Protein AF-A0AAP1QWV4-F1 (afdb_monomer_lite)

Radius of gyration: 19.86 Å; chains: 1; bounding box: 50×35×68 Å

Organism: Acinetobacter baumannii (NCBI:txid470)

Secondary structure (DSSP, 8-state):
----HHHHHHHHHHHHHHHHHHHHHHHHHHHHHHHHHHHHTTTSEEEEEEE----THHHHGGGGS----S--------EEEEEEEEETTEEEEEEEEEEEEEETTEEEEEEEETTEEEEESSHHHHHHHHHHHHTSHHHHHHHHHHHHGGG-

Foldseek 3Di:
DDDDPVVVVVVVVVLVVLLVVLVVLVVVLLVVVQVVLCVVLVNFKGKDKDWPDDPCVVVVVVPPDDPDPDDPPPDQDWTWIFIKMATRVDRVRIDTQWIWTADSSRDFIWIAAPNDIQTRRHSVSVSVVVVSSCPDPVNVVSSVVSSVVVVD

Structure (mmCIF, N/CA/C/O backbone):
data_AF-A0AAP1QWV4-F1
#
_entry.id   AF-A0AAP1QWV4-F1
#
loop_
_atom_site.group_PDB
_atom_site.id
_atom_site.type_symbol
_atom_site.label_atom_id
_atom_site.label_alt_id
_atom_site.label_comp_id
_atom_site.label_asym_id
_atom_site.label_entity_id
_atom_site.label_seq_id
_atom_site.pdbx_PDB_ins_code
_atom_site.Cartn_x
_atom_site.Cartn_y
_atom_site.Cartn_z
_atom_site.occupancy
_atom_site.B_iso_or_equiv
_atom_site.auth_seq_id
_atom_site.auth_comp_id
_atom_site.auth_asym_id
_atom_site.auth_atom_id
_atom_site.pdbx_PDB_model_num
ATOM 1 N N . MET A 1 1 ? 18.853 -6.532 -40.071 1.00 54.31 1 MET A N 1
ATOM 2 C CA . MET A 1 1 ? 18.368 -5.518 -39.118 1.00 54.31 1 MET A CA 1
ATOM 3 C C . MET A 1 1 ? 19.518 -5.307 -38.157 1.00 54.31 1 MET A C 1
ATOM 5 O O . MET A 1 1 ? 19.910 -6.270 -37.511 1.00 54.31 1 MET A O 1
ATOM 9 N N . GLU A 1 2 ? 20.172 -4.152 -38.226 1.00 76.00 2 GLU A N 1
ATOM 10 C CA . GLU A 1 2 ? 21.325 -3.836 -37.379 1.00 76.00 2 GLU A CA 1
ATOM 11 C C . GLU A 1 2 ? 20.803 -3.398 -36.008 1.00 76.00 2 GLU A C 1
ATOM 13 O O . GLU A 1 2 ? 19.794 -2.700 -35.928 1.00 76.00 2 GLU A O 1
ATOM 18 N N . PHE A 1 3 ? 21.407 -3.908 -34.938 1.00 75.31 3 PHE A N 1
ATOM 19 C CA . PHE A 1 3 ? 20.980 -3.615 -33.575 1.00 75.31 3 PHE A CA 1
ATOM 20 C C . PHE A 1 3 ? 21.541 -2.252 -33.162 1.00 75.31 3 PHE A C 1
ATOM 22 O O . PHE A 1 3 ? 22.760 -2.086 -33.128 1.00 75.31 3 PHE A O 1
ATOM 29 N N . ASP A 1 4 ? 20.670 -1.289 -32.854 1.00 89.44 4 ASP A N 1
ATOM 30 C CA . ASP A 1 4 ? 21.097 0.034 -32.396 1.00 89.44 4 ASP A CA 1
ATOM 31 C C . ASP A 1 4 ? 21.339 0.026 -30.880 1.00 89.44 4 ASP A C 1
ATOM 33 O O . ASP A 1 4 ? 20.420 0.023 -30.056 1.00 89.44 4 ASP A O 1
ATOM 37 N N . PHE A 1 5 ? 22.615 0.006 -30.503 1.00 91.31 5 PHE A N 1
ATOM 38 C CA . PHE A 1 5 ? 23.026 0.053 -29.104 1.00 91.31 5 PHE A CA 1
ATOM 39 C C . PHE A 1 5 ? 22.716 1.397 -28.434 1.00 91.31 5 PHE A C 1
ATOM 41 O O . PHE A 1 5 ? 22.502 1.421 -27.221 1.00 91.31 5 PHE A O 1
ATOM 48 N N . ASN A 1 6 ? 22.662 2.503 -29.183 1.00 91.38 6 ASN A N 1
ATOM 49 C CA . ASN A 1 6 ? 22.334 3.807 -28.610 1.00 91.38 6 ASN A CA 1
ATOM 50 C C . ASN A 1 6 ? 20.879 3.831 -28.144 1.00 91.38 6 ASN A C 1
ATOM 52 O O . ASN A 1 6 ? 20.609 4.263 -27.023 1.00 91.38 6 ASN A O 1
ATOM 56 N N . ASP A 1 7 ? 19.967 3.291 -28.953 1.00 91.00 7 ASP A N 1
ATOM 57 C CA . ASP A 1 7 ? 18.553 3.164 -28.591 1.00 91.00 7 ASP A CA 1
ATOM 58 C C . ASP A 1 7 ? 18.371 2.299 -27.338 1.00 91.00 7 ASP A C 1
ATOM 60 O O . ASP A 1 7 ? 17.632 2.667 -26.421 1.00 91.00 7 ASP A O 1
ATOM 64 N N . ALA A 1 8 ? 19.097 1.180 -27.243 1.00 92.06 8 ALA A N 1
ATOM 65 C CA . ALA A 1 8 ? 19.055 0.313 -26.066 1.00 92.06 8 ALA A CA 1
ATOM 66 C C . ALA A 1 8 ? 19.544 1.029 -24.790 1.00 92.06 8 ALA A C 1
ATOM 68 O O . ALA A 1 8 ? 18.929 0.897 -23.728 1.00 92.06 8 ALA A O 1
ATOM 69 N N . ILE A 1 9 ? 20.618 1.822 -24.885 1.00 92.25 9 ILE A N 1
ATOM 70 C CA . ILE A 1 9 ? 21.145 2.608 -23.758 1.00 92.25 9 ILE A CA 1
ATOM 71 C C . ILE A 1 9 ? 20.135 3.683 -23.327 1.00 92.25 9 ILE A C 1
ATOM 73 O O . ILE A 1 9 ? 19.857 3.823 -22.134 1.00 92.25 9 ILE A O 1
ATOM 77 N N . GLN A 1 10 ? 19.538 4.408 -24.277 1.00 93.88 10 GLN A N 1
ATOM 78 C CA . GLN A 1 10 ? 18.528 5.432 -23.981 1.00 93.88 10 GLN A CA 1
ATOM 79 C C . GLN A 1 10 ? 17.257 4.841 -23.363 1.00 93.88 10 GLN A C 1
ATOM 81 O O . GLN A 1 10 ? 16.681 5.432 -22.443 1.00 93.88 10 GLN A O 1
ATOM 86 N N . ALA A 1 11 ? 16.845 3.653 -23.810 1.00 89.75 11 ALA A N 1
ATOM 87 C CA . ALA A 1 11 ? 15.739 2.921 -23.207 1.00 89.75 11 ALA A CA 1
ATOM 88 C C . ALA A 1 11 ? 16.034 2.565 -21.740 1.00 89.75 11 ALA A C 1
ATOM 90 O O . ALA A 1 11 ? 15.169 2.745 -20.883 1.00 89.75 11 ALA A O 1
ATOM 91 N N . GLY A 1 12 ? 17.264 2.138 -21.431 1.00 89.12 12 GLY A N 1
ATOM 92 C CA . GLY A 1 12 ? 17.706 1.863 -20.060 1.00 89.12 12 GLY A CA 1
ATOM 93 C C . GLY A 1 12 ? 17.660 3.096 -19.151 1.00 89.12 12 GLY A C 1
ATOM 94 O O . GLY A 1 12 ? 17.103 3.035 -18.054 1.00 89.12 12 GLY A O 1
ATOM 95 N N . ILE A 1 13 ? 18.171 4.238 -19.624 1.00 92.56 13 ILE A N 1
ATOM 96 C CA . ILE A 1 13 ? 18.126 5.513 -18.881 1.00 92.56 13 ILE A CA 1
ATOM 97 C C . ILE A 1 13 ? 16.674 5.948 -18.645 1.00 92.56 13 ILE A C 1
ATOM 99 O O . ILE A 1 13 ? 16.295 6.306 -17.530 1.00 92.56 13 ILE A O 1
ATOM 103 N N . SER A 1 14 ? 15.837 5.863 -19.679 1.00 92.81 14 SER A N 1
ATOM 104 C CA . SER A 1 14 ? 14.416 6.211 -19.582 1.00 92.81 14 SER A CA 1
ATOM 105 C C . SER A 1 14 ? 13.670 5.305 -18.600 1.00 92.81 14 SER A C 1
ATOM 107 O O . SER A 1 14 ? 12.821 5.782 -17.849 1.00 92.81 14 SER A O 1
ATOM 109 N N . ALA A 1 15 ? 13.996 4.010 -18.559 1.00 89.19 15 ALA A N 1
ATOM 110 C CA . ALA A 1 15 ? 13.421 3.075 -17.597 1.00 89.19 15 ALA A CA 1
ATOM 111 C C . ALA A 1 15 ? 13.779 3.445 -16.147 1.00 89.19 15 ALA A C 1
ATOM 113 O O . ALA A 1 15 ? 12.903 3.400 -15.283 1.00 89.19 15 ALA A O 1
ATOM 114 N N . ALA A 1 16 ? 15.017 3.880 -15.889 1.00 89.50 16 ALA A N 1
ATOM 115 C CA . ALA A 1 16 ? 15.436 4.346 -14.566 1.00 89.50 16 ALA A CA 1
ATOM 116 C C . ALA A 1 16 ? 14.668 5.606 -14.124 1.00 89.50 16 ALA A C 1
ATOM 118 O O . ALA A 1 16 ? 14.114 5.635 -13.026 1.00 89.50 16 ALA A O 1
ATOM 119 N N . ILE A 1 17 ? 14.539 6.602 -15.008 1.00 92.69 17 ILE A N 1
ATOM 120 C CA . ILE A 1 17 ? 13.759 7.824 -14.740 1.00 92.69 17 ILE A CA 1
ATOM 121 C C . ILE A 1 17 ? 12.285 7.483 -14.476 1.00 92.69 17 ILE A C 1
ATOM 123 O O . ILE A 1 17 ? 11.671 7.985 -13.532 1.00 92.69 17 ILE A O 1
ATOM 127 N N . ASN A 1 18 ? 11.705 6.597 -15.291 1.00 93.44 18 ASN A N 1
ATOM 128 C CA . ASN A 1 18 ? 10.323 6.158 -15.119 1.00 93.44 18 ASN A CA 1
ATOM 129 C C . ASN A 1 18 ? 10.119 5.417 -13.795 1.00 93.44 18 ASN A C 1
ATOM 131 O O . ASN A 1 18 ? 9.104 5.636 -13.137 1.00 93.44 18 ASN A O 1
ATOM 135 N N . ARG A 1 19 ? 11.079 4.585 -13.372 1.00 92.75 19 ARG A N 1
ATOM 136 C CA . ARG A 1 19 ? 11.050 3.936 -12.056 1.00 92.75 19 ARG A CA 1
ATOM 137 C C . ARG A 1 19 ? 10.977 4.979 -10.944 1.00 92.75 19 ARG A C 1
ATOM 139 O O . ARG A 1 19 ? 10.077 4.892 -10.115 1.00 92.75 19 ARG A O 1
ATOM 146 N N . GLU A 1 20 ? 11.885 5.953 -10.921 1.00 93.50 20 GLU A N 1
ATOM 147 C CA . GLU A 1 20 ? 11.907 6.995 -9.881 1.00 93.50 20 GLU A CA 1
ATOM 148 C C . GLU A 1 20 ? 10.578 7.750 -9.810 1.00 93.50 20 GLU A C 1
ATOM 150 O O . GLU A 1 20 ? 10.002 7.911 -8.730 1.00 93.50 20 GLU A O 1
ATOM 155 N N . LYS A 1 21 ? 10.042 8.132 -10.974 1.00 96.44 21 LYS A N 1
ATOM 156 C CA . LYS A 1 21 ? 8.732 8.774 -11.078 1.00 96.44 21 LYS A CA 1
ATOM 157 C C . LYS A 1 21 ? 7.615 7.891 -10.514 1.00 96.44 21 LYS A C 1
ATOM 159 O O . LYS A 1 21 ? 6.823 8.362 -9.702 1.00 96.44 21 LYS A O 1
ATOM 164 N N . ASN A 1 22 ? 7.557 6.622 -10.913 1.00 96.69 22 ASN A N 1
ATOM 165 C CA . ASN A 1 22 ? 6.506 5.700 -10.483 1.00 96.69 22 ASN A CA 1
ATOM 166 C C . ASN A 1 22 ? 6.546 5.461 -8.967 1.00 96.69 22 ASN A C 1
ATOM 168 O O . ASN A 1 22 ? 5.500 5.463 -8.321 1.00 96.69 22 ASN A O 1
ATOM 172 N N . ILE A 1 23 ? 7.738 5.297 -8.383 1.00 95.50 23 ILE A N 1
ATOM 173 C CA . ILE A 1 23 ? 7.895 5.139 -6.930 1.00 95.50 23 ILE A CA 1
ATOM 174 C C . ILE A 1 23 ? 7.433 6.401 -6.193 1.00 95.50 23 ILE A C 1
ATOM 176 O O . ILE A 1 23 ? 6.645 6.299 -5.253 1.00 95.50 23 ILE A O 1
ATOM 180 N N . ALA A 1 24 ? 7.828 7.589 -6.661 1.00 96.94 24 ALA A N 1
ATOM 181 C CA . ALA A 1 24 ? 7.392 8.850 -6.063 1.00 96.94 24 ALA A CA 1
ATOM 182 C C . ALA A 1 24 ? 5.863 9.041 -6.131 1.00 96.94 24 ALA A C 1
ATOM 184 O O . ALA A 1 24 ? 5.252 9.550 -5.188 1.00 96.94 24 ALA A O 1
ATOM 185 N N . GLU A 1 25 ? 5.220 8.616 -7.223 1.00 97.81 25 GLU A N 1
ATOM 186 C CA . GLU A 1 25 ? 3.758 8.625 -7.348 1.00 97.81 25 GLU A CA 1
ATOM 187 C C . GLU A 1 25 ? 3.085 7.682 -6.339 1.00 97.81 25 GLU A C 1
ATOM 189 O O . GLU A 1 25 ? 2.110 8.076 -5.690 1.00 97.81 25 GLU A O 1
ATOM 194 N N . ILE A 1 26 ? 3.623 6.470 -6.163 1.00 98.06 26 ILE A N 1
ATOM 195 C CA . ILE A 1 26 ? 3.144 5.500 -5.168 1.00 98.06 26 ILE A CA 1
ATOM 196 C C . ILE A 1 26 ? 3.268 6.086 -3.754 1.00 98.06 26 ILE A C 1
ATOM 198 O O . ILE A 1 26 ? 2.295 6.070 -2.997 1.00 98.06 26 ILE A O 1
ATOM 202 N N . ASP A 1 27 ? 4.419 6.664 -3.407 1.00 97.62 27 ASP A N 1
ATOM 203 C CA . ASP A 1 27 ? 4.660 7.275 -2.094 1.00 97.62 27 ASP A CA 1
ATOM 204 C C . ASP A 1 27 ? 3.701 8.433 -1.813 1.00 97.62 27 ASP A C 1
ATOM 206 O O . ASP A 1 27 ? 3.115 8.526 -0.730 1.00 97.62 27 ASP A O 1
ATOM 210 N N . LYS A 1 28 ? 3.471 9.288 -2.813 1.00 98.31 28 LYS A N 1
ATOM 211 C CA . LYS A 1 28 ? 2.517 10.395 -2.710 1.00 98.31 28 LYS A CA 1
ATOM 212 C C . LYS A 1 28 ? 1.091 9.895 -2.481 1.00 98.31 28 LYS A C 1
ATOM 214 O O . LYS A 1 28 ? 0.346 10.507 -1.709 1.00 98.31 28 LYS A O 1
ATOM 219 N N . LEU A 1 29 ? 0.695 8.796 -3.120 1.00 98.50 29 LEU A N 1
ATOM 220 C CA . LEU A 1 29 ? -0.616 8.190 -2.897 1.00 98.50 29 LEU A CA 1
ATOM 221 C C . LEU A 1 29 ? -0.730 7.601 -1.488 1.00 98.50 29 LEU A C 1
ATOM 223 O O . LEU A 1 29 ? -1.745 7.827 -0.829 1.00 98.50 29 LEU A O 1
ATOM 227 N N . LEU A 1 30 ? 0.299 6.911 -0.992 1.00 98.19 30 LEU A N 1
ATOM 228 C CA . LEU A 1 30 ? 0.314 6.389 0.379 1.00 98.19 30 LEU A CA 1
ATOM 229 C C . LEU A 1 30 ? 0.239 7.517 1.417 1.00 98.19 30 LEU A C 1
ATOM 231 O O . LEU A 1 30 ? -0.540 7.416 2.363 1.00 98.19 30 LEU A O 1
ATOM 235 N N . LEU A 1 31 ? 0.955 8.625 1.207 1.00 98.38 31 LEU A N 1
ATOM 236 C CA . LEU A 1 31 ? 0.856 9.819 2.051 1.00 98.38 31 LEU A CA 1
ATOM 237 C C . LEU A 1 31 ? -0.546 10.446 2.001 1.00 98.38 31 LEU A C 1
ATOM 239 O O . LEU A 1 31 ? -1.116 10.801 3.029 1.00 98.38 31 LEU A O 1
ATOM 243 N N . SER A 1 32 ? -1.134 10.554 0.809 1.00 98.31 32 SER A N 1
ATOM 244 C CA . SER A 1 32 ? -2.502 11.073 0.654 1.00 98.31 32 SER A CA 1
ATOM 245 C C . SER A 1 32 ? -3.521 10.177 1.366 1.00 98.31 32 SER A C 1
ATOM 247 O O . SER A 1 32 ? -4.465 10.668 1.982 1.00 98.31 32 SER A O 1
ATOM 249 N N . THR A 1 33 ? -3.292 8.862 1.329 1.00 98.31 33 THR A N 1
ATOM 250 C CA . THR A 1 33 ? -4.094 7.854 2.030 1.00 98.31 33 THR A CA 1
ATOM 251 C C . THR A 1 33 ? -3.960 8.000 3.545 1.00 98.31 33 THR A C 1
ATOM 253 O O . THR A 1 33 ? -4.972 8.009 4.242 1.00 98.31 33 THR A O 1
ATOM 256 N N . HIS A 1 34 ? -2.736 8.180 4.053 1.00 98.12 34 HIS A N 1
ATOM 257 C CA . HIS A 1 34 ? -2.485 8.499 5.458 1.00 98.12 34 HIS A CA 1
ATOM 258 C C . HIS A 1 34 ? -3.285 9.728 5.894 1.00 98.12 34 HIS A C 1
ATOM 260 O O . HIS A 1 34 ? -4.066 9.632 6.835 1.00 98.12 34 HIS A O 1
ATOM 266 N N . ASN A 1 35 ? -3.161 10.846 5.172 1.00 98.25 35 ASN A N 1
ATOM 267 C CA . ASN A 1 35 ? -3.853 12.090 5.516 1.00 98.25 35 ASN A CA 1
ATOM 268 C C . ASN A 1 35 ? -5.378 11.912 5.538 1.00 98.25 35 ASN A C 1
ATOM 270 O O . ASN A 1 35 ? -6.054 12.456 6.408 1.00 98.25 35 ASN A O 1
ATOM 274 N N . ALA A 1 36 ? -5.934 11.143 4.597 1.00 98.06 36 ALA A N 1
ATOM 275 C CA . ALA A 1 36 ? -7.364 10.859 4.564 1.00 98.06 36 ALA A CA 1
ATOM 276 C C . ALA A 1 36 ? -7.823 10.081 5.808 1.00 98.06 36 ALA A C 1
ATOM 278 O O . ALA A 1 36 ? -8.811 10.465 6.433 1.00 98.06 36 ALA A O 1
ATOM 279 N N . ILE A 1 37 ? -7.089 9.032 6.197 1.00 97.94 37 ILE A N 1
ATOM 280 C CA . ILE A 1 37 ? -7.392 8.228 7.392 1.00 97.94 37 ILE A CA 1
ATOM 281 C C . ILE A 1 37 ? -7.252 9.085 8.650 1.00 97.94 37 ILE A C 1
ATOM 283 O O . ILE A 1 37 ? -8.189 9.154 9.445 1.00 97.94 37 ILE A O 1
ATOM 287 N N . PHE A 1 38 ? -6.132 9.791 8.784 1.00 97.88 38 PHE A N 1
ATOM 288 C CA . PHE A 1 38 ? -5.830 10.657 9.917 1.00 97.88 38 PHE A CA 1
ATOM 289 C C . PHE A 1 38 ? -6.935 11.689 10.149 1.00 97.88 38 PHE A C 1
ATOM 291 O O . PHE A 1 38 ? -7.539 11.725 11.219 1.00 97.88 38 PHE A O 1
ATOM 298 N N . ASN A 1 39 ? -7.312 12.430 9.106 1.00 97.62 39 ASN A N 1
ATOM 299 C CA . ASN A 1 39 ? -8.373 13.430 9.199 1.00 97.62 39 ASN A CA 1
ATOM 300 C C . ASN A 1 39 ? -9.746 12.800 9.487 1.00 97.62 39 ASN A C 1
ATOM 302 O O . ASN A 1 39 ? -10.516 13.334 10.281 1.00 97.62 39 ASN A O 1
ATOM 306 N N . SER A 1 40 ? -10.063 11.656 8.869 1.00 96.50 40 SER A N 1
ATOM 307 C CA . SER A 1 40 ? -11.350 10.969 9.075 1.00 96.50 40 SER A CA 1
ATOM 308 C C . SER A 1 40 ? -11.507 10.344 10.464 1.00 96.50 40 SER A C 1
ATOM 310 O O . SER A 1 40 ? -12.625 10.065 10.887 1.00 96.50 40 SER A O 1
ATOM 312 N N . THR A 1 41 ? -10.396 10.132 11.172 1.00 96.12 41 THR A N 1
ATOM 313 C CA . THR A 1 41 ? -10.355 9.531 12.511 1.00 96.12 41 THR A CA 1
ATOM 314 C C . THR A 1 41 ? -10.063 10.564 13.595 1.00 96.12 41 THR A C 1
ATOM 316 O O . THR A 1 41 ? -9.643 10.200 14.690 1.00 96.12 41 THR A O 1
ATOM 319 N N . GLU A 1 42 ? -10.280 11.854 13.308 1.00 95.75 42 GLU A N 1
ATOM 320 C CA . GLU A 1 42 ? -10.012 12.958 14.240 1.00 95.75 42 GLU A CA 1
ATOM 321 C C . GLU A 1 42 ? -8.570 12.934 14.773 1.00 95.75 42 GLU A C 1
ATOM 323 O O . GLU A 1 42 ? -8.333 13.150 15.961 1.00 95.75 42 GLU A O 1
ATOM 328 N N . ASN A 1 43 ? -7.605 12.649 13.895 1.00 96.31 43 ASN A N 1
ATOM 329 C CA . ASN A 1 43 ? -6.171 12.615 14.190 1.00 96.31 43 ASN A CA 1
ATOM 330 C C . ASN A 1 43 ? -5.743 11.481 15.142 1.00 96.31 43 ASN A C 1
ATOM 332 O O . ASN A 1 43 ? -4.687 11.559 15.767 1.00 96.31 43 ASN A O 1
ATOM 336 N N . LYS A 1 44 ? -6.560 10.430 15.287 1.00 95.62 44 LYS A N 1
ATOM 337 C CA . LYS A 1 44 ? -6.293 9.318 16.220 1.00 95.62 44 LYS A CA 1
ATOM 338 C C . LYS A 1 44 ? -5.542 8.157 15.579 1.00 95.62 44 LYS A C 1
ATOM 340 O O . LYS A 1 44 ? -4.802 7.463 16.276 1.00 95.62 44 LYS A O 1
ATOM 345 N N . VAL A 1 45 ? -5.752 7.917 14.284 1.00 97.62 45 VAL A N 1
ATOM 346 C CA . VAL A 1 45 ? -5.198 6.760 13.573 1.00 97.62 45 VAL A CA 1
ATOM 347 C C . VAL A 1 45 ? -4.448 7.213 12.329 1.00 97.62 45 VAL A C 1
ATOM 349 O O . VAL A 1 45 ? -5.001 7.895 11.470 1.00 97.62 45 VAL A O 1
ATOM 352 N N . GLY A 1 46 ? -3.195 6.784 12.210 1.00 97.25 46 GLY A N 1
ATOM 353 C CA . GLY A 1 46 ? -2.363 7.002 11.033 1.00 97.25 46 GLY A CA 1
ATOM 354 C C . GLY A 1 46 ? -2.210 5.738 10.188 1.00 97.25 46 GLY A C 1
ATOM 355 O O . GLY A 1 46 ? -2.442 4.617 10.646 1.00 97.25 46 GLY A O 1
ATOM 356 N N . LEU A 1 47 ? -1.780 5.916 8.938 1.00 98.12 47 LEU A N 1
ATOM 357 C CA . LEU A 1 47 ? -1.285 4.840 8.071 1.00 98.12 47 LEU A CA 1
ATOM 358 C C . LEU A 1 47 ? 0.225 4.975 7.899 1.00 98.12 47 LEU A C 1
ATOM 360 O O . LEU A 1 47 ? 0.729 6.071 7.660 1.00 98.12 47 LEU A O 1
ATOM 364 N N . HIS A 1 48 ? 0.947 3.867 7.945 1.00 96.88 48 HIS A N 1
ATOM 365 C CA . HIS A 1 48 ? 2.348 3.843 7.556 1.00 96.88 48 HIS A CA 1
ATOM 366 C C . HIS A 1 48 ? 2.691 2.532 6.851 1.00 96.88 48 HIS A C 1
ATOM 368 O O . HIS A 1 48 ? 1.842 1.654 6.663 1.00 96.88 48 HIS A O 1
ATOM 374 N N . TRP A 1 49 ? 3.941 2.408 6.426 1.00 96.50 49 TRP A N 1
ATOM 375 C CA . TRP A 1 49 ? 4.438 1.189 5.816 1.00 96.50 49 TRP A CA 1
ATOM 376 C C . TRP A 1 49 ? 5.831 0.845 6.327 1.00 96.50 49 TRP A C 1
ATOM 378 O O . TRP A 1 49 ? 6.564 1.696 6.820 1.00 96.50 49 TRP A O 1
ATOM 388 N N . ARG A 1 50 ? 6.188 -0.434 6.238 1.00 94.38 50 ARG A N 1
ATOM 389 C CA . ARG A 1 50 ? 7.541 -0.921 6.525 1.00 94.38 50 ARG A CA 1
ATOM 390 C C . ARG A 1 50 ? 7.948 -1.964 5.502 1.00 94.38 50 ARG A C 1
ATOM 392 O O . ARG A 1 50 ? 7.090 -2.686 4.996 1.00 94.38 50 ARG A O 1
ATOM 399 N N . LEU A 1 51 ? 9.243 -2.070 5.220 1.00 91.88 51 LEU A N 1
ATOM 400 C CA . LEU A 1 51 ? 9.751 -3.157 4.390 1.00 91.88 51 LEU A CA 1
ATOM 401 C C . LEU A 1 51 ? 9.462 -4.494 5.070 1.00 91.88 51 LEU A C 1
ATOM 403 O O . LEU A 1 51 ? 9.665 -4.662 6.277 1.00 91.88 51 LEU A O 1
ATOM 407 N N . LYS A 1 52 ? 8.989 -5.457 4.287 1.00 85.75 52 LYS A N 1
ATOM 408 C CA . LYS A 1 52 ? 8.901 -6.841 4.724 1.00 85.75 52 LYS A CA 1
ATOM 409 C C . LYS A 1 52 ? 10.325 -7.372 4.832 1.00 85.75 52 LYS A C 1
ATOM 411 O O . LYS A 1 52 ? 10.975 -7.670 3.836 1.00 85.75 52 LYS A O 1
ATOM 416 N N . THR A 1 53 ? 10.830 -7.464 6.053 1.00 70.38 53 THR A N 1
ATOM 417 C CA . THR A 1 53 ? 12.143 -8.050 6.306 1.00 70.38 53 THR A CA 1
ATOM 418 C C . THR A 1 53 ? 12.109 -9.527 5.926 1.00 70.38 53 THR A C 1
ATOM 420 O O . THR A 1 53 ? 11.396 -10.315 6.552 1.00 70.38 53 THR A O 1
ATOM 423 N N . PHE A 1 54 ? 12.884 -9.920 4.916 1.00 55.81 54 PHE A N 1
ATOM 424 C CA . PHE A 1 54 ? 13.257 -11.318 4.734 1.00 55.81 54 PHE A CA 1
ATOM 425 C C . PHE A 1 54 ? 14.096 -11.740 5.947 1.00 55.81 54 PHE A C 1
ATOM 427 O O . PHE A 1 54 ? 15.022 -11.030 6.334 1.00 55.81 54 PHE A O 1
ATOM 434 N N . ASN A 1 55 ? 13.749 -12.862 6.584 1.00 45.44 55 ASN A N 1
ATOM 435 C CA . ASN A 1 55 ? 14.500 -13.412 7.715 1.00 45.44 55 ASN A CA 1
ATOM 436 C C . ASN A 1 55 ? 15.994 -13.508 7.357 1.00 45.44 55 ASN A C 1
ATOM 438 O O . AS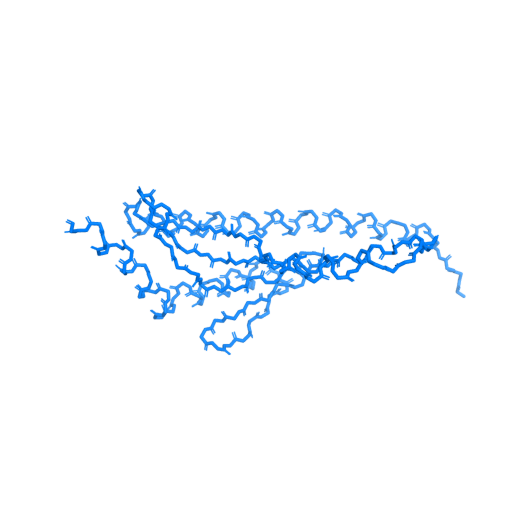N A 1 55 ? 16.409 -14.370 6.582 1.00 45.44 55 ASN A O 1
ATOM 442 N N . THR A 1 56 ? 16.810 -12.653 7.971 1.00 49.78 56 THR A N 1
ATOM 443 C CA . THR A 1 56 ? 18.274 -12.583 7.827 1.00 49.78 56 THR A CA 1
ATOM 444 C C . THR A 1 56 ? 18.984 -13.891 8.204 1.00 49.78 56 THR A C 1
ATOM 446 O O . THR A 1 56 ? 20.129 -14.107 7.815 1.00 49.78 56 THR A O 1
ATOM 449 N N . LEU A 1 57 ? 18.291 -14.816 8.876 1.00 50.78 57 LEU A N 1
ATOM 450 C CA . LEU A 1 57 ? 18.746 -16.186 9.139 1.00 50.78 57 LEU A CA 1
ATOM 451 C C . LEU A 1 57 ? 19.053 -16.986 7.860 1.00 50.78 57 LEU A C 1
ATOM 453 O O . LEU A 1 57 ? 20.000 -17.767 7.855 1.00 50.78 57 LEU A O 1
ATOM 457 N N . GLY A 1 58 ? 18.321 -16.763 6.762 1.00 48.25 58 GLY A N 1
ATOM 458 C CA . GLY A 1 58 ? 18.625 -17.403 5.473 1.00 48.25 58 GLY A CA 1
ATOM 459 C C . GLY A 1 58 ? 19.875 -16.831 4.794 1.00 48.25 58 GLY A C 1
ATOM 460 O O . GLY A 1 58 ? 20.569 -17.533 4.067 1.00 48.25 58 GLY A O 1
ATOM 461 N N . MET A 1 59 ? 20.208 -15.570 5.077 1.00 47.50 59 MET A N 1
ATOM 462 C CA . MET A 1 59 ? 21.381 -14.890 4.523 1.00 47.50 59 MET A CA 1
ATOM 463 C C . MET A 1 59 ? 22.678 -15.318 5.231 1.00 47.50 59 MET A C 1
ATOM 465 O O . MET A 1 59 ? 23.720 -15.420 4.587 1.00 47.50 59 MET A O 1
ATOM 469 N N . LEU A 1 60 ? 22.608 -15.657 6.525 1.00 51.84 60 LEU A N 1
ATOM 470 C CA . LEU A 1 60 ? 23.736 -16.229 7.274 1.00 51.84 60 LEU A CA 1
ATOM 471 C C . LEU A 1 60 ? 24.083 -17.662 6.835 1.00 51.84 60 LEU A C 1
ATOM 473 O O . LEU A 1 60 ? 25.243 -18.057 6.920 1.00 51.84 60 LEU A O 1
ATOM 477 N N . ALA A 1 61 ? 23.117 -18.421 6.307 1.00 52.72 61 ALA A N 1
ATOM 478 C CA . ALA A 1 61 ? 23.364 -19.757 5.757 1.00 52.72 61 ALA A CA 1
ATOM 479 C C . ALA A 1 61 ? 24.222 -19.738 4.473 1.00 52.72 61 ALA A C 1
ATOM 481 O O . ALA A 1 61 ? 24.848 -20.743 4.152 1.00 52.72 61 ALA A O 1
ATOM 482 N N . ASN A 1 62 ? 24.308 -18.592 3.783 1.00 47.44 62 ASN A N 1
ATOM 483 C CA . ASN A 1 62 ? 25.114 -18.406 2.570 1.00 47.44 62 ASN A CA 1
ATOM 484 C C . ASN A 1 62 ? 26.535 -17.869 2.841 1.00 47.44 62 ASN A C 1
ATOM 486 O O . ASN A 1 62 ? 27.291 -17.649 1.897 1.00 47.44 62 ASN A O 1
ATOM 490 N N . LEU A 1 63 ? 26.926 -17.649 4.103 1.00 49.94 63 LEU A N 1
ATOM 491 C CA . LEU A 1 63 ? 28.284 -17.204 4.461 1.00 49.94 63 LEU A CA 1
ATOM 492 C C . LEU A 1 63 ? 29.309 -18.350 4.533 1.00 49.94 63 LEU A C 1
ATOM 494 O O . LEU A 1 63 ? 30.489 -18.095 4.760 1.00 49.94 63 LEU A O 1
ATOM 498 N N . SER A 1 64 ? 28.891 -19.604 4.341 1.00 49.34 64 SER A N 1
ATOM 499 C CA . SER A 1 64 ? 29.761 -20.785 4.432 1.00 49.34 64 SER A CA 1
ATOM 500 C C . SER A 1 64 ? 30.237 -21.337 3.083 1.00 49.34 64 SER A C 1
ATOM 502 O O . SER A 1 64 ? 30.945 -22.343 3.064 1.00 49.34 64 SER A O 1
ATOM 504 N N . SER A 1 65 ? 29.913 -20.702 1.952 1.00 50.78 65 SER A N 1
ATOM 505 C CA . SER A 1 65 ? 30.250 -21.249 0.633 1.00 50.78 65 SER A CA 1
ATOM 506 C C . SER A 1 65 ? 30.950 -20.246 -0.288 1.00 50.78 65 SER A C 1
ATOM 508 O O . SER A 1 65 ? 30.284 -19.449 -0.937 1.00 50.78 65 SER A O 1
ATOM 510 N N . ILE A 1 66 ? 32.279 -20.414 -0.380 1.00 51.88 66 ILE A N 1
ATOM 511 C CA . ILE A 1 66 ? 33.142 -20.269 -1.575 1.00 51.88 66 ILE A CA 1
ATOM 512 C C . ILE A 1 66 ? 33.265 -18.840 -2.163 1.00 51.88 66 ILE A C 1
ATOM 514 O O . ILE A 1 66 ? 32.261 -18.177 -2.405 1.00 51.88 66 ILE A O 1
ATOM 518 N N . PRO A 1 67 ? 34.485 -18.345 -2.465 1.00 46.41 67 PRO A N 1
ATOM 519 C CA . PRO A 1 67 ? 34.653 -17.060 -3.136 1.00 46.41 67 PRO A CA 1
ATOM 520 C C . PRO A 1 67 ? 34.161 -17.175 -4.585 1.00 46.41 67 PRO A C 1
ATOM 522 O O . PRO A 1 67 ? 34.876 -17.647 -5.465 1.00 46.41 67 PRO A O 1
ATOM 525 N N . LEU A 1 68 ? 32.921 -16.759 -4.833 1.00 49.56 68 LEU A N 1
ATOM 526 C CA . LEU A 1 68 ? 32.413 -16.532 -6.180 1.00 49.56 68 LEU A CA 1
ATOM 527 C C . LEU A 1 68 ? 33.056 -15.242 -6.698 1.00 49.56 68 LEU A C 1
ATOM 529 O O . LEU A 1 6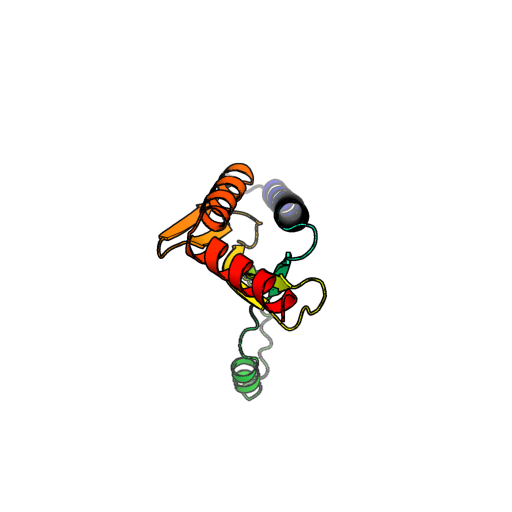8 ? 32.678 -14.142 -6.307 1.00 49.56 68 LEU A O 1
ATOM 533 N N . THR A 1 69 ? 34.048 -15.387 -7.573 1.00 54.72 69 THR A N 1
ATOM 534 C CA . THR A 1 69 ? 34.578 -14.306 -8.422 1.00 54.72 69 THR A CA 1
ATOM 535 C C . THR A 1 69 ? 33.583 -13.859 -9.496 1.00 54.72 69 THR A C 1
ATOM 537 O O . THR A 1 69 ? 33.886 -12.961 -10.278 1.00 54.72 69 THR A O 1
ATOM 540 N N . ASP A 1 70 ? 32.397 -14.463 -9.543 1.00 50.81 70 ASP A N 1
ATOM 541 C CA . ASP A 1 70 ? 31.306 -14.019 -10.392 1.00 50.81 70 ASP A CA 1
ATOM 542 C C . ASP A 1 70 ? 30.681 -12.766 -9.782 1.00 50.81 70 ASP A C 1
ATOM 544 O O . ASP A 1 70 ? 30.107 -12.794 -8.690 1.00 50.81 70 ASP A O 1
ATOM 548 N N . VAL A 1 71 ? 30.804 -11.648 -10.499 1.00 52.50 71 VAL A N 1
ATOM 549 C CA . VAL A 1 71 ? 30.055 -10.423 -10.219 1.00 52.50 71 VAL A CA 1
ATOM 550 C C . VAL A 1 71 ? 28.585 -10.821 -10.114 1.00 52.50 71 VAL A C 1
ATOM 552 O O . VAL A 1 71 ? 27.983 -11.230 -11.108 1.00 52.50 71 VAL A O 1
ATOM 555 N N . LYS A 1 72 ? 28.009 -10.755 -8.906 1.00 50.41 72 LYS A N 1
ATOM 556 C CA . LYS A 1 72 ? 26.570 -10.950 -8.721 1.00 50.41 72 LYS A CA 1
ATOM 557 C C . LYS A 1 72 ? 25.867 -9.970 -9.652 1.00 50.41 72 LYS A C 1
ATOM 559 O O . LYS A 1 72 ? 25.947 -8.764 -9.446 1.00 50.41 72 LYS A O 1
ATOM 564 N N . ILE A 1 73 ? 25.191 -10.490 -10.672 1.00 57.62 73 ILE A N 1
ATOM 565 C CA . ILE A 1 73 ? 24.216 -9.710 -11.425 1.00 57.62 73 ILE A CA 1
ATOM 566 C C . ILE A 1 73 ? 23.145 -9.340 -10.400 1.00 57.62 73 ILE A C 1
ATOM 568 O O . ILE A 1 73 ? 22.410 -10.218 -9.944 1.00 57.62 73 ILE A O 1
ATOM 572 N N . GLU A 1 74 ? 23.113 -8.080 -9.966 1.00 56.88 74 GLU A N 1
ATOM 573 C CA . GLU A 1 74 ? 22.080 -7.599 -9.054 1.00 56.88 74 GLU A CA 1
ATOM 574 C C . GLU A 1 74 ? 20.735 -7.702 -9.776 1.00 56.88 74 GLU A C 1
ATOM 576 O O . GLU A 1 74 ? 20.392 -6.889 -10.634 1.00 56.88 74 GLU A O 1
ATOM 581 N N . GLN A 1 75 ? 19.978 -8.756 -9.469 1.00 60.50 75 GLN A N 1
ATOM 582 C CA . GLN A 1 75 ? 18.575 -8.803 -9.839 1.00 60.50 75 GLN A CA 1
ATOM 583 C C . GLN A 1 75 ? 17.871 -7.747 -9.004 1.00 60.50 75 GLN A C 1
ATOM 585 O O . GLN A 1 75 ? 17.901 -7.786 -7.775 1.00 60.50 75 GLN A O 1
ATOM 590 N N . GLN A 1 76 ? 17.257 -6.784 -9.679 1.00 67.50 76 GLN A N 1
ATOM 591 C CA . GLN A 1 76 ? 16.449 -5.792 -9.002 1.00 67.50 76 GLN A CA 1
ATOM 592 C C . GLN A 1 76 ? 15.202 -6.507 -8.471 1.00 67.50 76 GLN A C 1
ATOM 594 O O . GLN A 1 76 ? 14.328 -6.909 -9.240 1.00 67.50 76 GLN A O 1
ATOM 599 N N . GLU A 1 77 ? 15.166 -6.757 -7.164 1.00 78.12 77 GLU A N 1
ATOM 600 C CA . GLU A 1 77 ? 14.067 -7.481 -6.530 1.00 78.12 77 GLU A CA 1
ATOM 601 C C . GLU A 1 77 ? 12.814 -6.602 -6.415 1.00 78.12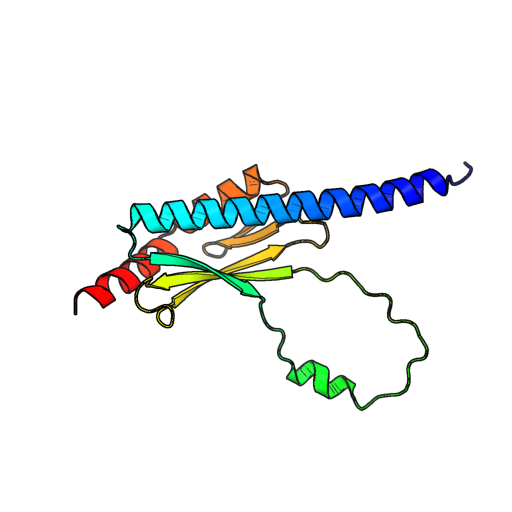 77 GLU A C 1
ATOM 603 O O . GLU A 1 77 ? 12.875 -5.367 -6.414 1.00 78.12 77 GLU A O 1
ATOM 608 N N . LYS A 1 78 ? 11.653 -7.261 -6.335 1.00 85.19 78 LYS A N 1
ATOM 609 C CA . LYS A 1 78 ? 10.395 -6.596 -5.984 1.00 85.19 78 LYS A CA 1
ATOM 610 C C . LYS A 1 78 ? 10.508 -6.021 -4.572 1.00 85.19 78 LYS A C 1
ATOM 612 O O . LYS A 1 78 ? 11.088 -6.647 -3.688 1.00 85.19 78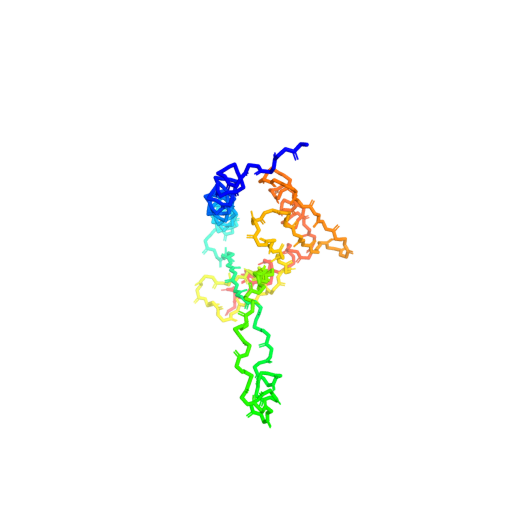 LYS A O 1
ATOM 617 N N . GLU A 1 79 ? 9.916 -4.854 -4.360 1.00 90.69 79 GLU A N 1
ATOM 618 C CA . GLU A 1 79 ? 9.860 -4.236 -3.040 1.00 90.69 79 GLU A CA 1
ATOM 619 C C . GLU A 1 79 ? 8.545 -4.618 -2.348 1.00 90.69 79 GLU A C 1
ATOM 621 O O . GLU A 1 79 ? 7.461 -4.240 -2.790 1.00 90.69 79 GLU A O 1
ATOM 626 N N . ASP A 1 80 ? 8.641 -5.370 -1.251 1.00 94.31 80 ASP A N 1
ATOM 627 C CA . ASP A 1 80 ? 7.493 -5.772 -0.438 1.00 94.31 80 ASP A CA 1
ATOM 628 C C . ASP A 1 80 ? 7.309 -4.785 0.729 1.00 94.31 80 ASP A C 1
ATOM 630 O O . ASP A 1 80 ? 8.104 -4.763 1.675 1.00 94.31 80 ASP A O 1
ATOM 634 N N . ARG A 1 81 ? 6.223 -4.004 0.715 1.00 95.81 81 ARG A N 1
ATOM 635 C CA . ARG A 1 81 ? 5.845 -3.084 1.800 1.00 95.81 81 ARG A CA 1
ATOM 636 C C . ARG A 1 81 ? 4.645 -3.608 2.571 1.00 95.81 81 ARG A C 1
ATOM 638 O O . ARG A 1 81 ? 3.572 -3.799 2.011 1.00 95.81 81 ARG A O 1
ATOM 645 N N . ILE A 1 82 ? 4.786 -3.788 3.876 1.00 96.94 82 ILE A N 1
ATOM 646 C CA . ILE A 1 82 ? 3.656 -4.067 4.764 1.00 96.94 82 ILE A CA 1
ATOM 647 C C . ILE A 1 82 ? 2.983 -2.735 5.079 1.00 96.94 82 ILE A C 1
ATOM 649 O O . ILE A 1 82 ? 3.585 -1.898 5.752 1.00 96.94 82 ILE A O 1
ATOM 653 N N . LEU A 1 83 ? 1.752 -2.546 4.606 1.00 97.75 83 LEU A N 1
ATOM 654 C CA . LEU A 1 83 ? 0.918 -1.403 4.975 1.00 97.75 83 LEU A CA 1
ATOM 655 C C . LEU A 1 83 ? 0.254 -1.694 6.317 1.00 97.75 83 LEU A C 1
ATOM 657 O O . LEU A 1 83 ? -0.301 -2.779 6.498 1.00 97.75 83 LEU A O 1
ATOM 661 N N . TYR A 1 84 ? 0.283 -0.742 7.244 1.00 97.56 84 TYR A N 1
ATOM 662 C CA . TYR A 1 84 ? -0.316 -0.897 8.565 1.00 97.56 84 TYR A CA 1
ATOM 663 C C . TYR A 1 84 ? -0.949 0.404 9.053 1.00 97.56 84 TYR A C 1
ATOM 665 O O . TYR A 1 84 ? -0.500 1.497 8.708 1.00 97.56 84 TYR A O 1
ATOM 673 N N . VAL A 1 85 ? -1.986 0.276 9.875 1.00 98.25 85 VAL A N 1
ATOM 674 C CA . VAL A 1 85 ? -2.545 1.389 10.654 1.00 98.25 85 VAL A CA 1
ATOM 675 C C . VAL A 1 85 ? -2.000 1.350 12.067 1.00 98.25 85 VAL A C 1
ATOM 677 O O . VAL A 1 85 ? -1.704 0.272 12.585 1.00 98.25 85 VAL A O 1
ATOM 680 N N . TYR A 1 86 ? -1.849 2.515 12.679 1.00 97.50 86 TYR A N 1
ATOM 681 C CA . TYR A 1 86 ? -1.325 2.657 14.031 1.00 97.50 86 TYR A CA 1
ATOM 682 C C . TYR A 1 86 ? -2.055 3.775 14.775 1.00 97.50 86 TYR A C 1
ATOM 684 O O . TYR A 1 86 ? -2.646 4.660 14.154 1.00 97.50 86 TYR A O 1
ATOM 692 N N . GLN A 1 87 ? -2.023 3.722 16.101 1.00 96.62 87 GLN A N 1
ATOM 693 C CA . GLN A 1 87 ? -2.549 4.786 16.948 1.00 96.62 87 GLN A CA 1
ATOM 694 C C . GLN A 1 87 ? -1.531 5.926 17.054 1.00 96.62 87 GLN A C 1
ATOM 696 O O . GLN A 1 87 ? -0.378 5.692 17.402 1.00 96.62 87 GLN A O 1
ATOM 701 N N . GLU A 1 88 ? -1.947 7.167 16.797 1.00 93.50 88 GLU A N 1
ATOM 702 C CA . GLU A 1 88 ? -1.013 8.302 16.718 1.00 93.50 88 GLU A CA 1
A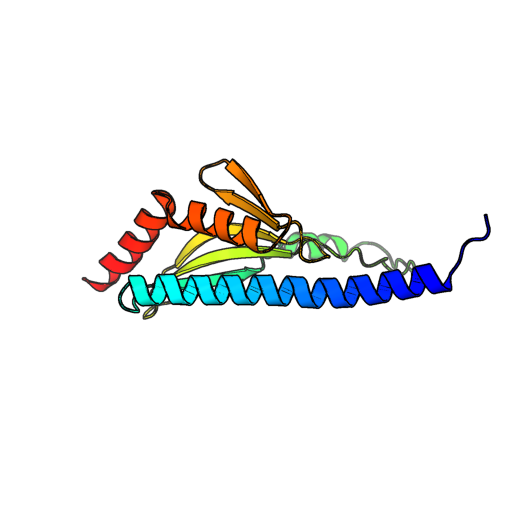TOM 703 C C . GLU A 1 88 ? -0.285 8.560 18.049 1.00 93.50 88 GLU A C 1
ATOM 705 O O . GLU A 1 88 ? 0.919 8.803 18.072 1.00 93.50 88 GLU A O 1
ATOM 710 N N . ASN A 1 89 ? -0.998 8.431 19.171 1.00 92.38 89 ASN A N 1
ATOM 711 C CA . ASN A 1 89 ? -0.435 8.649 20.509 1.00 92.38 89 ASN A CA 1
ATOM 712 C C . ASN A 1 89 ? 0.419 7.474 21.018 1.00 92.38 89 ASN A C 1
ATOM 714 O O . ASN A 1 89 ? 1.198 7.653 21.951 1.00 92.38 89 ASN A O 1
ATOM 718 N N . ASP A 1 90 ? 0.263 6.283 20.433 1.00 92.94 90 ASP A N 1
ATOM 719 C CA . ASP A 1 90 ? 1.058 5.095 20.758 1.00 92.94 90 ASP A CA 1
ATOM 720 C C . ASP A 1 90 ? 1.278 4.234 19.498 1.00 92.94 90 ASP A C 1
ATOM 722 O O . ASP A 1 90 ? 0.537 3.280 19.241 1.00 92.94 90 ASP A O 1
ATOM 726 N N . PRO A 1 91 ? 2.326 4.529 18.705 1.00 90.81 91 PRO A N 1
ATOM 727 C CA . PRO A 1 91 ? 2.612 3.797 17.471 1.00 90.81 91 PRO A CA 1
ATOM 728 C C . PRO A 1 91 ? 2.976 2.316 17.662 1.00 90.81 91 PRO A C 1
ATOM 730 O O . PRO A 1 91 ? 3.114 1.590 16.670 1.00 90.81 91 PRO A O 1
ATOM 733 N N . SER A 1 92 ? 3.165 1.850 18.906 1.00 92.25 92 SER A N 1
ATOM 734 C CA . SER A 1 92 ? 3.353 0.424 19.192 1.00 92.25 92 SER A CA 1
ATOM 735 C C . SER A 1 92 ? 2.059 -0.370 18.976 1.00 92.25 92 SER A C 1
ATOM 737 O O . SER A 1 92 ? 2.108 -1.533 18.559 1.00 92.25 92 SER A O 1
ATOM 739 N N . LEU A 1 93 ? 0.907 0.283 19.162 1.00 94.56 93 LEU A N 1
ATOM 740 C CA . LEU A 1 93 ? -0.414 -0.246 18.863 1.00 94.56 93 LEU A CA 1
ATOM 741 C C . LEU A 1 93 ? -0.688 -0.086 17.369 1.00 94.56 93 LEU A C 1
ATOM 743 O O . LEU A 1 93 ? -0.983 0.999 16.862 1.00 94.56 93 LEU A O 1
ATOM 747 N N . ARG A 1 94 ? -0.544 -1.196 16.641 1.00 96.25 94 ARG A N 1
ATOM 748 C CA . ARG A 1 94 ? -0.670 -1.226 15.183 1.00 96.25 94 ARG A CA 1
ATOM 749 C C . ARG A 1 94 ? -1.272 -2.521 14.662 1.00 96.25 94 ARG A C 1
ATOM 751 O O . ARG A 1 94 ? -1.103 -3.592 15.247 1.00 96.25 94 ARG A O 1
ATOM 758 N N . HIS A 1 95 ? -1.896 -2.427 13.495 1.00 97.06 95 HIS A N 1
ATOM 759 C CA . HIS A 1 95 ? -2.441 -3.562 12.763 1.00 97.06 95 HIS A CA 1
ATOM 760 C C . HIS A 1 95 ? -1.986 -3.544 11.310 1.00 97.06 95 HIS A C 1
ATOM 762 O O . HIS A 1 95 ? -2.196 -2.570 10.586 1.00 97.06 95 HIS A O 1
ATOM 768 N N . ASP A 1 96 ? -1.397 -4.655 10.878 1.00 96.31 96 ASP A N 1
ATOM 769 C CA . ASP A 1 96 ? -1.041 -4.864 9.480 1.00 96.31 96 ASP A CA 1
ATOM 770 C C . ASP A 1 96 ? -2.312 -5.039 8.641 1.00 96.31 96 ASP A C 1
ATOM 772 O O . ASP A 1 96 ? -3.226 -5.780 9.007 1.00 96.31 96 ASP A O 1
ATOM 776 N N . LEU A 1 97 ? -2.360 -4.345 7.506 1.00 96.56 97 LEU A N 1
ATOM 777 C CA . LEU A 1 97 ? -3.498 -4.342 6.596 1.00 96.56 97 LEU A CA 1
ATOM 778 C C . LEU A 1 97 ? -3.292 -5.295 5.421 1.00 96.56 97 LEU A C 1
ATOM 780 O O . LEU A 1 97 ? -4.148 -6.121 5.117 1.00 96.56 97 LEU A O 1
A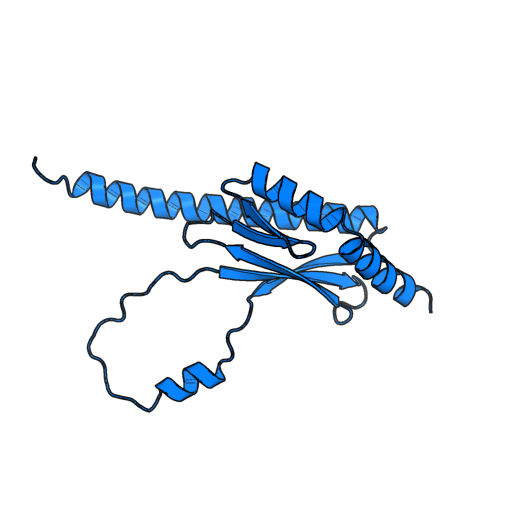TOM 784 N N . THR A 1 98 ? -2.170 -5.141 4.722 1.00 97.00 98 THR A N 1
ATOM 785 C CA . THR A 1 98 ? -1.827 -5.933 3.538 1.00 97.00 98 THR A CA 1
ATOM 786 C C . THR A 1 98 ? -0.345 -5.777 3.202 1.00 97.00 98 THR A C 1
ATOM 788 O O . THR A 1 98 ? 0.345 -4.919 3.756 1.00 97.00 98 THR A O 1
ATOM 791 N N . VAL A 1 99 ? 0.141 -6.592 2.268 1.00 96.75 99 VAL A N 1
ATOM 792 C CA . VAL A 1 99 ? 1.452 -6.412 1.639 1.00 96.75 99 VAL A CA 1
ATOM 793 C C . VAL A 1 99 ? 1.236 -5.801 0.261 1.00 96.75 99 VAL A C 1
ATOM 795 O O . VAL A 1 99 ? 0.568 -6.399 -0.581 1.00 96.75 99 VAL A O 1
ATOM 798 N N . LEU A 1 100 ? 1.803 -4.619 0.051 1.00 97.62 100 LEU A N 1
ATOM 799 C CA . LEU A 1 100 ? 1.937 -3.967 -1.241 1.00 97.62 100 LEU A CA 1
ATOM 800 C C . LEU A 1 100 ? 3.261 -4.412 -1.866 1.00 97.62 100 LEU A C 1
ATOM 802 O O . LEU A 1 100 ? 4.332 -4.034 -1.399 1.00 97.62 100 LEU A O 1
ATOM 806 N N . VAL A 1 101 ? 3.174 -5.225 -2.910 1.00 96.88 101 VAL A N 1
ATOM 807 C CA . VAL A 1 101 ? 4.313 -5.690 -3.700 1.00 96.88 101 VAL A CA 1
ATOM 808 C C . VAL A 1 101 ? 4.497 -4.737 -4.873 1.00 96.88 101 VAL A C 1
ATOM 810 O O . VAL A 1 101 ? 3.599 -4.595 -5.703 1.00 96.88 101 VAL A O 1
ATOM 813 N N . ILE A 1 102 ? 5.653 -4.093 -4.950 1.00 95.38 102 ILE A N 1
ATOM 814 C CA . ILE A 1 102 ? 5.994 -3.087 -5.956 1.00 95.38 102 ILE A CA 1
ATOM 815 C C . ILE A 1 102 ? 6.992 -3.710 -6.931 1.00 95.38 102 ILE A C 1
ATOM 817 O O . ILE A 1 102 ? 8.015 -4.274 -6.534 1.00 95.38 102 ILE A O 1
ATOM 821 N N . ASN A 1 103 ? 6.687 -3.647 -8.227 1.00 94.25 103 ASN A N 1
ATOM 822 C CA . ASN A 1 103 ? 7.603 -4.123 -9.258 1.00 94.25 103 ASN A CA 1
ATOM 823 C C . ASN A 1 103 ? 8.891 -3.276 -9.268 1.00 94.25 103 ASN A C 1
ATOM 825 O O . ASN A 1 103 ? 8.825 -2.087 -8.960 1.00 94.25 103 ASN A O 1
ATOM 829 N N . PRO A 1 104 ? 10.047 -3.813 -9.697 1.00 90.00 104 PRO A N 1
ATOM 830 C CA . PRO A 1 104 ? 11.251 -3.008 -9.881 1.00 90.00 104 PRO A CA 1
ATOM 831 C C . PRO A 1 104 ? 11.048 -1.744 -10.732 1.00 90.00 104 PRO A C 1
ATOM 833 O O . PRO A 1 104 ? 11.721 -0.749 -10.516 1.00 90.00 104 PRO A O 1
ATOM 836 N N . ASN A 1 105 ? 10.093 -1.707 -11.654 1.00 91.00 105 ASN A N 1
ATOM 837 C CA . ASN A 1 105 ? 9.806 -0.494 -12.428 1.00 91.00 105 ASN A CA 1
ATOM 838 C C . ASN A 1 105 ? 8.742 0.418 -11.775 1.00 91.00 105 ASN A C 1
ATOM 840 O O . ASN A 1 105 ? 8.208 1.318 -12.424 1.00 91.00 105 ASN A O 1
ATOM 844 N N . GLY A 1 106 ? 8.392 0.182 -10.509 1.00 93.81 106 GLY A N 1
ATOM 845 C CA . GLY A 1 106 ? 7.265 0.784 -9.795 1.00 93.81 106 GLY A CA 1
ATOM 846 C C . GLY A 1 106 ? 5.963 0.021 -10.044 1.00 93.81 106 GLY A C 1
ATOM 847 O O . GLY A 1 106 ? 5.407 -0.571 -9.125 1.00 93.81 106 GLY A O 1
ATOM 848 N N . TYR A 1 107 ? 5.517 -0.048 -11.300 1.00 94.88 107 TYR A N 1
ATOM 849 C CA . TYR A 1 107 ? 4.322 -0.799 -11.702 1.00 94.88 107 TYR A CA 1
ATOM 850 C C . TYR A 1 107 ? 4.669 -2.090 -12.470 1.00 94.88 107 TYR A C 1
ATOM 852 O O . TYR A 1 107 ? 5.706 -2.152 -13.134 1.00 94.88 107 TYR A O 1
ATOM 860 N N . PRO A 1 108 ? 3.809 -3.126 -12.429 1.00 96.62 108 PRO A N 1
ATOM 861 C CA . PRO A 1 108 ? 2.561 -3.184 -11.673 1.00 96.62 108 PRO A CA 1
ATOM 862 C C . PRO A 1 108 ? 2.770 -3.349 -10.163 1.00 96.62 108 PRO A C 1
ATOM 864 O O . PRO A 1 108 ? 3.720 -3.992 -9.721 1.00 96.62 108 PRO A O 1
ATOM 867 N N . CYS A 1 109 ? 1.834 -2.814 -9.386 1.00 97.31 109 CYS A N 1
ATOM 868 C CA . CYS A 1 109 ? 1.726 -3.060 -7.953 1.00 97.31 109 CYS A CA 1
ATOM 869 C C . CYS A 1 109 ? 0.713 -4.173 -7.687 1.00 97.31 109 CYS A C 1
ATOM 871 O O . CYS A 1 109 ? -0.324 -4.249 -8.349 1.00 97.31 109 CYS A O 1
ATOM 873 N N . GLU A 1 110 ? 0.968 -5.007 -6.685 1.00 97.81 110 GLU A N 1
ATOM 874 C CA . GLU A 1 110 ? 0.082 -6.101 -6.290 1.00 97.81 110 GLU A CA 1
ATOM 875 C C . GLU A 1 110 ? -0.241 -5.994 -4.793 1.00 97.81 110 GLU A C 1
ATOM 877 O O . GLU A 1 110 ? 0.637 -5.706 -3.985 1.00 97.81 110 GLU A O 1
ATOM 882 N N . MET A 1 111 ? -1.491 -6.237 -4.401 1.00 97.00 111 MET A N 1
ATOM 883 C CA . MET A 1 111 ? -1.877 -6.348 -2.989 1.00 97.00 111 MET A CA 1
ATOM 884 C C . MET A 1 111 ? -3.019 -7.346 -2.814 1.00 97.00 111 MET A C 1
ATOM 886 O O . MET A 1 111 ? -3.783 -7.592 -3.748 1.00 97.00 111 MET A O 1
ATOM 890 N N . ASN A 1 112 ? -3.174 -7.894 -1.611 1.00 95.12 112 ASN A N 1
ATOM 891 C CA . ASN A 1 112 ? -4.306 -8.761 -1.286 1.00 95.12 112 ASN A CA 1
ATOM 892 C C . ASN A 1 112 ? -5.334 -8.001 -0.448 1.00 95.12 112 ASN A C 1
ATOM 894 O O . ASN A 1 112 ? -4.996 -7.453 0.600 1.00 95.12 112 ASN A O 1
ATOM 898 N N . VAL A 1 113 ? -6.593 -8.000 -0.886 1.00 92.00 113 VAL A N 1
ATOM 899 C CA . VAL A 1 113 ? -7.714 -7.379 -0.167 1.00 92.00 113 VAL A CA 1
ATOM 900 C C . VAL A 1 113 ? -8.852 -8.389 -0.075 1.00 92.00 113 VAL A C 1
ATOM 902 O O . VAL A 1 113 ? -9.362 -8.844 -1.098 1.00 92.00 113 VAL A O 1
ATOM 905 N N . ASN A 1 114 ? -9.256 -8.752 1.146 1.00 86.75 114 ASN A N 1
ATOM 906 C CA . ASN A 1 114 ? -10.325 -9.728 1.412 1.00 86.75 114 ASN A CA 1
ATOM 907 C C . ASN A 1 114 ? -10.148 -11.063 0.655 1.00 86.75 114 ASN A C 1
ATOM 909 O O . ASN A 1 114 ? -11.105 -11.605 0.110 1.00 86.75 114 ASN A O 1
ATOM 913 N N . GLY A 1 115 ? -8.912 -11.562 0.561 1.00 87.06 115 GLY A N 1
ATOM 914 C CA . GLY A 1 115 ? -8.586 -12.801 -0.160 1.00 87.06 115 GLY A CA 1
ATOM 915 C C . GLY A 1 115 ? -8.467 -12.661 -1.682 1.00 87.06 115 GLY A C 1
ATOM 916 O O . GLY A 1 115 ? -8.060 -13.615 -2.339 1.00 87.06 115 GLY A O 1
ATOM 917 N N . ASN A 1 116 ? -8.749 -11.484 -2.248 1.00 92.94 116 ASN A N 1
ATOM 918 C CA . ASN A 1 116 ? -8.580 -11.221 -3.673 1.00 92.94 116 ASN A CA 1
ATOM 919 C C . ASN A 1 116 ? -7.236 -10.550 -3.945 1.00 92.94 116 ASN A C 1
ATOM 921 O O . ASN A 1 116 ? -6.922 -9.509 -3.360 1.00 92.94 116 ASN A O 1
ATOM 925 N N . LYS A 1 117 ? -6.476 -11.115 -4.885 1.00 96.31 117 LYS A N 1
ATOM 926 C CA . LYS A 1 117 ? -5.265 -10.489 -5.410 1.00 96.31 117 LYS A CA 1
ATOM 927 C C . LYS A 1 117 ? -5.651 -9.389 -6.393 1.00 96.31 117 LYS A C 1
ATOM 929 O O . LYS A 1 117 ? -6.231 -9.663 -7.441 1.00 96.31 117 LYS A O 1
ATOM 934 N N . LEU A 1 118 ? -5.321 -8.151 -6.053 1.00 97.25 118 LEU A N 1
ATOM 935 C CA . LEU A 1 118 ? -5.535 -6.983 -6.893 1.00 97.25 118 LEU A CA 1
ATOM 936 C C . LEU A 1 118 ? -4.211 -6.567 -7.531 1.00 97.25 118 LEU A C 1
ATOM 938 O O . LEU A 1 118 ? -3.182 -6.525 -6.858 1.00 97.25 118 LEU A O 1
ATOM 942 N N . ILE A 1 119 ? -4.248 -6.256 -8.825 1.00 97.81 119 ILE A N 1
ATOM 943 C CA . ILE A 1 119 ? -3.090 -5.822 -9.610 1.00 97.81 119 ILE A CA 1
ATOM 944 C C . ILE A 1 119 ? -3.404 -4.431 -10.160 1.00 97.81 119 ILE A C 1
ATOM 946 O O . ILE A 1 119 ? -4.499 -4.198 -10.668 1.00 97.81 119 ILE A O 1
ATOM 950 N N . ALA A 1 120 ? -2.466 -3.503 -10.021 1.00 97.94 120 ALA A N 1
ATOM 951 C CA . ALA A 1 120 ? -2.564 -2.141 -10.525 1.00 97.94 120 ALA A CA 1
ATOM 952 C C . ALA A 1 120 ? -1.407 -1.865 -11.482 1.00 97.94 120 ALA A C 1
ATOM 954 O O . ALA A 1 120 ? -0.250 -1.940 -11.080 1.00 97.94 120 ALA A O 1
ATOM 955 N N . HIS A 1 121 ? -1.716 -1.531 -12.733 1.00 97.19 121 HIS A N 1
ATOM 956 C CA . HIS A 1 121 ? -0.711 -1.197 -13.748 1.00 97.19 121 HIS A CA 1
ATOM 957 C C . HIS A 1 121 ? -0.345 0.295 -13.772 1.00 97.19 121 HIS A C 1
ATOM 959 O O . HIS A 1 121 ? 0.609 0.671 -14.445 1.00 97.19 121 HIS A O 1
ATOM 965 N N . ASP A 1 122 ? -1.087 1.122 -13.036 1.00 97.00 122 ASP A N 1
ATOM 966 C CA . ASP A 1 122 ? -0.913 2.566 -12.941 1.00 97.00 122 ASP A CA 1
ATOM 967 C C . ASP A 1 122 ? -1.438 3.106 -11.598 1.00 97.00 122 ASP A C 1
ATOM 969 O O . ASP A 1 122 ? -2.018 2.381 -10.776 1.00 97.00 122 ASP A O 1
ATOM 973 N N . ILE A 1 123 ? -1.239 4.409 -11.390 1.00 97.88 123 ILE A N 1
ATOM 974 C CA . ILE A 1 123 ? -1.615 5.120 -10.167 1.00 97.88 123 ILE A CA 1
ATOM 975 C C . ILE A 1 123 ? -3.127 5.120 -9.912 1.00 97.88 123 ILE A C 1
ATOM 977 O O . ILE A 1 123 ? -3.564 5.012 -8.765 1.00 97.88 123 ILE A O 1
ATOM 981 N N . THR A 1 124 ? -3.941 5.201 -10.965 1.00 98.00 124 THR A N 1
ATOM 982 C CA . THR A 1 124 ? -5.405 5.241 -10.858 1.00 98.00 124 THR A CA 1
ATOM 983 C C . THR A 1 124 ? -5.947 3.892 -10.396 1.00 98.00 124 THR A C 1
ATOM 985 O O . THR A 1 124 ? -6.740 3.823 -9.457 1.00 98.00 124 THR A O 1
ATOM 988 N N . SER A 1 125 ? -5.458 2.806 -10.990 1.00 97.75 125 SER A N 1
ATOM 989 C CA . SER A 1 125 ? -5.788 1.437 -10.597 1.00 97.75 125 SER A CA 1
ATOM 990 C C . SER A 1 125 ? -5.322 1.142 -9.170 1.00 97.75 125 SER A C 1
ATOM 992 O O . SER A 1 125 ? -6.017 0.461 -8.414 1.00 97.75 125 SER A O 1
ATOM 994 N N . LEU A 1 126 ? -4.160 1.676 -8.770 1.00 98.38 126 LEU A N 1
ATOM 995 C CA . LEU A 1 126 ? -3.654 1.533 -7.407 1.00 98.38 126 LEU A CA 1
ATOM 996 C C . LEU A 1 126 ? -4.547 2.265 -6.400 1.00 98.38 126 LEU A C 1
ATOM 998 O O . LEU A 1 126 ? -4.892 1.688 -5.369 1.00 98.38 126 LEU A O 1
ATOM 1002 N N . ALA A 1 127 ? -4.976 3.489 -6.713 1.00 98.38 127 ALA A N 1
ATOM 1003 C CA . ALA A 1 127 ? -5.898 4.254 -5.879 1.00 98.38 127 ALA A CA 1
ATOM 1004 C C . ALA A 1 127 ? -7.244 3.531 -5.693 1.00 98.38 127 ALA A C 1
ATOM 1006 O O . ALA A 1 127 ? -7.745 3.450 -4.572 1.00 98.38 127 ALA A O 1
ATOM 1007 N N . GLU A 1 128 ? -7.796 2.926 -6.749 1.00 98.06 128 GLU A N 1
ATOM 1008 C CA . GLU A 1 128 ? -9.015 2.113 -6.646 1.00 98.06 128 GLU A CA 1
ATOM 1009 C C . GLU A 1 128 ? -8.808 0.847 -5.798 1.00 98.06 128 GLU A C 1
ATOM 1011 O O . GLU A 1 128 ? -9.685 0.464 -5.019 1.00 98.06 128 GLU A O 1
ATOM 1016 N N . ASN A 1 129 ? -7.638 0.208 -5.880 1.00 98.06 129 ASN A N 1
ATOM 1017 C CA . ASN A 1 129 ? -7.312 -0.933 -5.021 1.00 98.06 129 ASN A CA 1
ATOM 1018 C C . ASN A 1 129 ? -7.186 -0.523 -3.542 1.00 98.06 129 ASN A C 1
ATOM 1020 O O . ASN A 1 129 ? -7.720 -1.215 -2.674 1.00 98.06 129 ASN A O 1
ATOM 1024 N N . ILE A 1 130 ? -6.564 0.625 -3.248 1.00 98.06 130 ILE A N 1
ATOM 1025 C CA . ILE A 1 130 ? -6.512 1.189 -1.889 1.00 98.06 130 ILE A CA 1
ATOM 1026 C C . ILE A 1 130 ? -7.919 1.529 -1.399 1.00 98.06 130 ILE A C 1
ATOM 1028 O O . ILE A 1 130 ? -8.283 1.165 -0.286 1.00 98.06 130 ILE A O 1
ATOM 1032 N N . LYS A 1 131 ? -8.757 2.156 -2.227 1.00 97.69 131 LYS A N 1
ATOM 1033 C CA . LYS A 1 131 ? -10.152 2.448 -1.877 1.00 97.69 131 LYS A CA 1
ATOM 1034 C C . LYS A 1 131 ? -10.915 1.181 -1.489 1.00 97.69 131 LYS A C 1
ATOM 1036 O O . LYS A 1 131 ? -11.602 1.178 -0.469 1.00 97.69 131 LYS A O 1
ATOM 1041 N N . LYS A 1 132 ? -10.745 0.084 -2.238 1.00 97.25 132 LYS A N 1
ATOM 1042 C CA . LYS A 1 132 ? -11.313 -1.227 -1.879 1.00 97.25 132 LYS A CA 1
ATOM 1043 C C . LYS A 1 132 ? -10.819 -1.705 -0.511 1.00 97.25 132 LYS A C 1
ATOM 1045 O O . LYS A 1 132 ? -11.643 -2.142 0.290 1.00 97.25 132 LYS A O 1
ATOM 1050 N N . LEU A 1 133 ? -9.520 -1.576 -0.220 1.00 97.44 133 LEU A N 1
ATOM 1051 C CA . LEU A 1 133 ? -8.947 -1.897 1.093 1.00 97.44 133 LEU A CA 1
ATOM 1052 C C . LEU A 1 133 ? -9.591 -1.068 2.215 1.00 97.44 133 LEU A C 1
ATOM 1054 O O . LEU A 1 133 ? -10.077 -1.648 3.184 1.00 97.44 133 LEU A O 1
ATOM 1058 N N . LEU A 1 134 ? -9.653 0.259 2.068 1.00 97.44 134 LEU A N 1
ATOM 1059 C CA . LEU A 1 134 ? -10.216 1.162 3.082 1.00 97.44 134 LEU A CA 1
ATOM 1060 C C . LEU A 1 134 ? -11.722 0.971 3.288 1.00 97.44 134 LEU A C 1
ATOM 1062 O O . LEU A 1 134 ? -12.235 1.170 4.380 1.00 97.44 134 LEU A O 1
ATOM 1066 N N . SER A 1 135 ? -12.447 0.562 2.248 1.00 96.38 135 SER A N 1
ATOM 1067 C CA . SER A 1 135 ? -13.883 0.268 2.341 1.00 96.38 135 SER A CA 1
ATOM 1068 C C . SER A 1 135 ? -14.200 -1.123 2.909 1.00 96.38 135 SER A C 1
ATOM 1070 O O . SER A 1 135 ? -15.366 -1.501 3.003 1.00 96.38 135 SER A O 1
ATOM 1072 N N . SER A 1 136 ? -13.184 -1.917 3.260 1.00 96.75 136 SER A N 1
ATOM 1073 C CA . SER A 1 136 ? -13.385 -3.275 3.768 1.00 96.75 136 SER A CA 1
ATOM 1074 C C . SER A 1 136 ? -13.797 -3.296 5.243 1.00 96.75 136 SER A C 1
ATOM 1076 O O . SER A 1 136 ? -13.336 -2.491 6.053 1.00 96.75 136 SER A O 1
ATOM 1078 N N . ALA A 1 137 ? -14.608 -4.291 5.619 1.00 96.31 137 ALA A N 1
ATOM 1079 C CA . ALA A 1 137 ? -14.947 -4.542 7.022 1.00 96.31 137 ALA A CA 1
ATOM 1080 C C . ALA A 1 137 ? -13.697 -4.827 7.875 1.00 96.31 137 ALA A C 1
ATOM 1082 O O . ALA A 1 137 ? -13.627 -4.392 9.021 1.00 96.31 137 ALA A O 1
ATOM 1083 N N . PHE A 1 138 ? -12.696 -5.502 7.297 1.00 95.81 138 PHE A N 1
ATOM 1084 C CA . PHE A 1 138 ? -11.419 -5.773 7.954 1.00 95.81 138 PHE A CA 1
ATOM 1085 C C . PHE A 1 138 ? -10.701 -4.477 8.352 1.00 95.81 138 PHE A C 1
ATOM 1087 O O . PHE A 1 138 ? -10.347 -4.313 9.517 1.00 95.81 138 PHE A O 1
ATOM 1094 N N . PHE A 1 139 ? -10.553 -3.529 7.421 1.00 97.38 139 PHE A N 1
ATOM 1095 C CA . PHE A 1 139 ? -9.979 -2.217 7.723 1.00 97.38 139 PHE A CA 1
ATOM 1096 C C . PHE A 1 139 ? -10.794 -1.473 8.789 1.00 97.38 139 PHE A C 1
ATOM 1098 O O . PHE A 1 139 ? -10.228 -1.023 9.785 1.00 97.38 139 PHE A O 1
ATOM 1105 N N . GLY A 1 140 ? -12.119 -1.392 8.614 1.00 97.06 140 GLY A N 1
ATOM 1106 C CA . GLY A 1 140 ? -12.998 -0.682 9.546 1.00 97.06 140 GLY A CA 1
ATOM 1107 C C . GLY A 1 140 ? -12.913 -1.228 10.974 1.00 97.06 140 GLY A C 1
ATOM 1108 O O . GLY A 1 140 ? -12.852 -0.454 11.928 1.00 97.06 140 GLY A O 1
ATOM 1109 N N . GLN A 1 141 ? -12.824 -2.551 11.128 1.00 97.00 141 GLN A N 1
ATOM 1110 C CA . GLN A 1 141 ? -12.619 -3.185 12.427 1.00 97.00 141 GLN A CA 1
ATOM 1111 C C . GLN A 1 141 ? -11.279 -2.778 13.058 1.00 97.00 141 GLN A C 1
ATOM 1113 O O . GLN A 1 141 ? -11.258 -2.416 14.231 1.00 97.00 141 GLN A O 1
ATOM 1118 N N . LYS A 1 142 ? -10.176 -2.794 12.297 1.00 96.69 142 LYS A N 1
ATOM 1119 C CA . LYS A 1 142 ? -8.843 -2.438 12.818 1.00 96.69 142 LYS A CA 1
ATOM 1120 C C . LYS A 1 142 ? -8.735 -0.984 13.243 1.00 96.69 142 LYS A C 1
ATOM 1122 O O . LYS A 1 142 ? -8.147 -0.699 14.280 1.00 96.69 142 LYS A O 1
ATOM 1127 N N . VAL A 1 143 ? -9.335 -0.073 12.484 1.00 97.06 143 VAL A N 1
ATOM 1128 C CA . VAL A 1 143 ? -9.403 1.339 12.878 1.00 97.06 143 VAL A CA 1
ATOM 1129 C C . VAL A 1 143 ? -10.237 1.508 14.146 1.00 97.06 143 VAL A C 1
ATOM 1131 O O . VAL A 1 143 ? -9.801 2.196 15.065 1.00 97.06 143 VAL A O 1
ATOM 1134 N N . ARG A 1 144 ? -11.399 0.847 14.238 1.00 96.12 144 ARG A N 1
ATOM 1135 C CA . ARG A 1 144 ? -12.254 0.920 15.431 1.00 96.12 144 ARG A CA 1
ATOM 1136 C C . ARG A 1 144 ? -11.533 0.425 16.689 1.00 96.12 144 ARG A C 1
ATOM 1138 O O . ARG A 1 144 ? -11.568 1.115 17.698 1.00 96.12 144 ARG A O 1
ATOM 1145 N N . GLU A 1 145 ? -10.849 -0.718 16.611 1.00 95.62 145 GLU A N 1
ATOM 1146 C CA . GLU A 1 145 ? -10.065 -1.289 17.722 1.00 95.62 145 GLU A CA 1
ATOM 1147 C C . GLU A 1 145 ? -9.002 -0.293 18.239 1.00 95.62 145 GLU A C 1
ATOM 1149 O O . GLU A 1 145 ? -8.883 -0.073 19.447 1.00 95.62 145 GLU A O 1
ATOM 1154 N N . LEU A 1 146 ? -8.284 0.380 17.332 1.00 95.56 146 LEU A N 1
ATOM 1155 C CA . LEU A 1 146 ? -7.301 1.410 17.698 1.00 95.56 146 LEU A CA 1
ATOM 1156 C C . LEU A 1 146 ? -7.955 2.646 18.336 1.00 95.56 146 LEU A C 1
ATOM 1158 O O . LEU A 1 146 ? -7.405 3.222 19.270 1.00 95.56 146 LEU A O 1
ATOM 1162 N N . MET A 1 147 ? -9.139 3.048 17.868 1.00 92.88 147 MET A N 1
ATOM 1163 C CA . MET A 1 147 ? -9.866 4.193 18.427 1.00 92.88 147 MET A CA 1
ATOM 1164 C C . MET A 1 147 ? -10.467 3.908 19.811 1.00 92.88 147 MET A C 1
ATOM 1166 O O . MET A 1 147 ? -10.474 4.790 20.667 1.00 92.88 147 MET A O 1
ATOM 1170 N N . GLU A 1 148 ? -10.965 2.694 20.051 1.00 89.38 148 GLU A N 1
ATOM 1171 C CA . GLU A 1 148 ? -11.546 2.288 21.340 1.00 89.38 148 GLU A CA 1
ATOM 1172 C C . GLU A 1 148 ? -10.479 2.179 22.439 1.00 89.38 148 GLU A C 1
ATOM 1174 O O . GLU A 1 148 ? -10.748 2.518 23.590 1.00 89.38 148 GLU A O 1
ATOM 1179 N N . THR A 1 149 ? -9.247 1.806 22.077 1.00 75.69 149 THR A N 1
ATOM 1180 C CA . THR A 1 149 ? -8.109 1.714 23.011 1.00 75.69 149 THR A CA 1
ATOM 1181 C C . THR A 1 149 ? -7.723 3.072 23.621 1.00 75.69 149 THR A C 1
ATOM 1183 O O . THR A 1 149 ? -7.107 3.116 24.677 1.00 75.69 149 THR A O 1
ATOM 1186 N N . ILE A 1 150 ? -8.140 4.191 23.014 1.00 62.91 150 ILE A N 1
ATOM 1187 C CA . ILE A 1 150 ? -7.939 5.553 23.547 1.00 62.91 150 ILE A CA 1
ATOM 1188 C C . ILE A 1 150 ? -8.929 5.892 24.677 1.00 62.91 150 ILE A C 1
ATOM 1190 O O . ILE A 1 150 ? -8.691 6.819 25.447 1.00 62.91 150 ILE A O 1
ATOM 1194 N N . SER A 1 151 ? -10.066 5.193 24.752 1.00 57.50 151 SER A N 1
ATOM 1195 C CA . SER A 1 151 ? -11.186 5.564 25.633 1.00 57.50 151 SER A CA 1
ATOM 1196 C C . SER A 1 151 ? -11.156 4.887 27.011 1.00 57.50 151 SER A C 1
ATOM 1198 O O . SER A 1 151 ? -12.088 5.091 27.789 1.00 57.50 151 SER A O 1
ATOM 1200 N N . ASN A 1 152 ? -10.112 4.106 27.309 1.00 47.09 152 ASN A N 1
ATOM 1201 C CA . ASN A 1 152 ? -9.858 3.470 28.608 1.00 47.09 152 ASN A CA 1
ATOM 1202 C C . ASN A 1 152 ? -8.561 4.004 29.217 1.00 47.09 152 ASN A C 1
ATOM 1204 O O . ASN A 1 152 ? -8.508 4.087 30.464 1.00 47.09 152 ASN A O 1
#

Sequence (152 aa):
MEFDFNDAIQAGISAAINREKNIAEIDKLLLSTHNAIFNSTENKVGLHWRLKTFNTLGMLANLSSIPLTDVKIEQQEKEDRILYVYQENDPSLRHDLTVLVINPNGYPCEMNVNGNKLIAHDITSLAENIKKLLSSAFFGQKVRELMETISN

pLDDT: mean 87.03, std 16.78, range [45.44, 98.5]